Protein AF-A0A6I7NWK3-F1 (afdb_monomer_lite)

Foldseek 3Di:
DDPPPPPPDDQDPVNQVVLQVQLLVCLVPDPQFPPSVFWHWDFDPPPFREIEIEGETEHDCNLVVSVVSCPVSPDPSYHYHYRYDYD

Sequence (87 aa):
MGKLSVQKKAWGDDDKEQAITTILDAIKQDPIIESSSNISVTFDDAEKKELHVIGKVTGPGSKSRLREILEQNTPSDVEIHDETVVG

Secondary structure (DSSP, 8-state):
---------PPPHHHHHHHHHHHHHHHHH-TT-BTGGGEEEEEE-SSS-EEEEEEEEBSTTHHHHHHHHHHHHS-TTSEEEE--EE-

Radius of gyration: 14.43 Å; chains: 1; bounding box: 29×36×42 Å

pLDDT: mean 80.74, std 12.84, range [45.78, 91.62]

Structure (mmCIF, N/CA/C/O backbone):
data_AF-A0A6I7NWK3-F1
#
_entry.id   AF-A0A6I7NWK3-F1
#
loop_
_atom_site.group_PDB
_atom_site.id
_atom_site.type_symbol
_atom_site.label_atom_id
_atom_site.label_alt_id
_atom_site.label_comp_id
_atom_site.label_asym_id
_atom_site.label_entity_id
_atom_site.label_seq_id
_atom_site.pdbx_PDB_ins_code
_atom_site.Cartn_x
_atom_site.Cartn_y
_atom_site.Cartn_z
_atom_site.occupancy
_atom_site.B_iso_or_equiv
_atom_site.auth_seq_id
_atom_site.auth_comp_id
_atom_site.auth_asym_id
_atom_site.auth_atom_id
_atom_site.pdbx_PDB_model_num
ATOM 1 N N . MET A 1 1 ? 7.168 24.715 -31.050 1.00 48.59 1 MET A N 1
ATOM 2 C CA . MET A 1 1 ? 6.385 23.996 -30.021 1.00 48.59 1 MET A CA 1
ATOM 3 C C . MET A 1 1 ? 6.738 22.519 -30.125 1.00 48.59 1 MET A C 1
ATOM 5 O O . MET A 1 1 ? 6.280 21.859 -31.047 1.00 48.59 1 MET A O 1
ATOM 9 N N . GLY A 1 2 ? 7.662 22.038 -29.290 1.00 45.88 2 GLY A N 1
ATOM 10 C CA . GLY A 1 2 ? 8.086 20.635 -29.303 1.00 45.88 2 GLY A CA 1
ATOM 11 C C . GLY A 1 2 ? 7.066 19.773 -28.565 1.00 45.88 2 GLY A C 1
ATOM 12 O O . GLY A 1 2 ? 6.682 20.116 -27.450 1.00 45.88 2 GLY A O 1
ATOM 13 N N . LYS A 1 3 ? 6.608 18.684 -29.190 1.00 52.47 3 LYS A N 1
ATOM 14 C CA . LYS A 1 3 ? 5.801 17.654 -28.526 1.00 52.47 3 LYS A CA 1
ATOM 15 C C . LYS A 1 3 ? 6.611 17.103 -27.347 1.00 52.47 3 LYS A C 1
ATOM 17 O O . LYS A 1 3 ? 7.616 16.434 -27.572 1.00 52.47 3 LYS A O 1
ATOM 22 N N . LEU A 1 4 ? 6.189 17.381 -26.112 1.00 45.78 4 LEU A N 1
ATOM 23 C CA . LEU A 1 4 ? 6.630 16.603 -24.957 1.00 45.78 4 LEU A CA 1
ATOM 24 C C . LEU A 1 4 ? 5.989 15.221 -25.077 1.00 45.78 4 LEU A C 1
ATOM 26 O O . LEU A 1 4 ? 4.864 14.990 -24.641 1.00 45.78 4 LEU A O 1
ATOM 30 N N . SER A 1 5 ? 6.702 14.309 -25.724 1.00 50.50 5 SER A N 1
ATOM 31 C CA . SER A 1 5 ? 6.447 12.885 -25.579 1.00 50.50 5 SER A CA 1
ATOM 32 C C . SER A 1 5 ? 6.837 12.520 -24.150 1.00 50.50 5 SER A C 1
ATOM 34 O O . SER A 1 5 ? 8.016 12.324 -23.863 1.00 50.50 5 SER A O 1
ATOM 36 N N . VAL A 1 6 ? 5.866 12.476 -23.237 1.00 49.31 6 VAL A N 1
ATOM 37 C CA . VAL A 1 6 ? 6.031 11.764 -21.966 1.00 49.31 6 VAL A CA 1
ATOM 38 C C . VAL A 1 6 ? 6.252 10.297 -22.322 1.00 49.31 6 VAL A C 1
ATOM 40 O O . VAL A 1 6 ? 5.313 9.552 -22.594 1.00 49.31 6 VAL A O 1
ATOM 43 N N . GLN A 1 7 ? 7.523 9.911 -22.446 1.00 48.75 7 GLN A N 1
ATOM 44 C CA . GLN A 1 7 ? 7.921 8.514 -22.532 1.00 48.75 7 GLN A CA 1
ATOM 45 C C . GLN A 1 7 ? 7.342 7.843 -21.287 1.00 48.75 7 GLN A C 1
ATOM 47 O O . GLN A 1 7 ? 7.701 8.219 -20.171 1.00 48.75 7 GLN A O 1
ATOM 52 N N . LYS A 1 8 ? 6.407 6.904 -21.467 1.00 49.50 8 LYS A N 1
ATOM 53 C CA . LYS A 1 8 ? 5.980 6.008 -20.392 1.00 49.50 8 LYS A CA 1
ATOM 54 C C . LYS A 1 8 ? 7.218 5.209 -19.978 1.00 49.50 8 LYS A C 1
ATOM 56 O O . LYS A 1 8 ? 7.562 4.226 -20.628 1.00 49.50 8 LYS A O 1
ATOM 61 N N . LYS A 1 9 ? 7.948 5.701 -18.977 1.00 51.00 9 LYS A N 1
ATOM 62 C CA . LYS A 1 9 ? 9.104 5.011 -18.410 1.00 51.00 9 LYS A CA 1
ATOM 63 C C . LYS A 1 9 ? 8.553 3.780 -17.695 1.00 51.00 9 LYS A C 1
ATOM 65 O O . LYS A 1 9 ? 7.751 3.921 -16.777 1.00 51.00 9 LYS A O 1
ATOM 70 N N . ALA A 1 10 ? 8.915 2.592 -18.169 1.00 62.22 10 ALA A N 1
ATOM 71 C CA . ALA A 1 10 ? 8.663 1.370 -17.420 1.00 62.22 10 ALA A CA 1
ATOM 72 C C . ALA A 1 10 ? 9.394 1.475 -16.072 1.00 62.22 10 ALA A C 1
ATOM 74 O O . ALA A 1 10 ? 10.527 1.957 -16.045 1.00 62.22 10 ALA A O 1
ATOM 75 N N . TRP A 1 11 ? 8.746 1.073 -14.977 1.00 70.56 11 TRP A N 1
ATOM 76 C CA . TRP A 1 11 ? 9.426 0.923 -13.692 1.00 70.56 11 TRP A CA 1
ATOM 77 C C . TRP A 1 11 ? 10.555 -0.097 -13.844 1.00 70.56 11 TRP A C 1
ATOM 79 O O . TRP A 1 11 ? 10.296 -1.247 -14.200 1.00 70.56 11 TRP A O 1
ATOM 89 N N . GLY A 1 12 ? 11.796 0.337 -13.618 1.00 71.19 12 GLY A N 1
ATOM 90 C CA . GLY A 1 12 ? 12.904 -0.588 -13.395 1.00 71.19 12 GLY A CA 1
ATOM 91 C C . GLY A 1 12 ? 12.797 -1.216 -12.006 1.00 71.19 12 GLY A C 1
ATOM 92 O O . GLY A 1 12 ? 12.032 -0.731 -11.173 1.00 71.19 12 GLY A O 1
ATOM 93 N N . ASP A 1 13 ? 13.559 -2.275 -11.739 1.00 71.50 13 ASP A N 1
ATOM 94 C CA . ASP A 1 13 ? 13.549 -2.941 -10.429 1.00 71.50 13 ASP A CA 1
ATOM 95 C C . ASP A 1 13 ? 13.848 -1.987 -9.261 1.00 71.50 13 ASP A C 1
ATOM 97 O O . ASP A 1 13 ? 13.111 -1.990 -8.276 1.00 71.50 13 ASP A O 1
ATOM 101 N N . ASP A 1 14 ? 14.792 -1.055 -9.429 1.00 78.19 14 ASP A N 1
ATOM 102 C CA . ASP A 1 14 ? 15.057 0.008 -8.449 1.00 78.19 14 ASP A CA 1
ATOM 103 C C . ASP A 1 14 ? 13.845 0.933 -8.209 1.00 78.19 14 ASP A C 1
ATOM 105 O O . ASP A 1 14 ? 13.569 1.325 -7.074 1.00 78.19 14 ASP A O 1
ATOM 109 N N . ASP A 1 15 ? 13.091 1.281 -9.263 1.00 79.06 15 ASP A N 1
ATOM 110 C CA . ASP A 1 15 ? 11.899 2.131 -9.134 1.00 79.06 15 ASP A CA 1
ATOM 111 C C . ASP A 1 15 ? 10.788 1.396 -8.349 1.00 79.06 15 ASP A C 1
ATOM 113 O O . ASP A 1 15 ? 10.063 2.027 -7.577 1.00 79.06 15 ASP A O 1
ATOM 117 N N . LYS A 1 16 ? 10.677 0.065 -8.503 1.00 78.56 16 LYS A N 1
ATOM 118 C CA . LYS A 1 16 ? 9.704 -0.776 -7.780 1.00 78.56 16 LYS A CA 1
ATOM 119 C C . LYS A 1 16 ? 10.036 -0.843 -6.291 1.00 78.56 16 LYS A C 1
ATOM 121 O O . LYS A 1 16 ? 9.163 -0.600 -5.461 1.00 78.56 16 LYS A O 1
ATOM 126 N N . GLU A 1 17 ? 11.289 -1.135 -5.941 1.00 83.44 17 GLU A N 1
ATOM 127 C CA . GLU A 1 17 ? 11.731 -1.196 -4.540 1.00 83.44 17 GLU A CA 1
ATOM 128 C C . GLU A 1 17 ? 11.561 0.156 -3.836 1.00 83.44 17 GLU A C 1
ATOM 130 O O . GLU A 1 17 ? 11.072 0.228 -2.699 1.00 83.44 17 GLU A O 1
ATOM 135 N N . GLN A 1 18 ? 11.893 1.246 -4.535 1.00 85.19 18 GLN A N 1
ATOM 136 C CA . GLN A 1 18 ? 11.666 2.606 -4.056 1.00 85.19 18 GLN A CA 1
ATOM 137 C C . GLN A 1 18 ? 10.171 2.863 -3.824 1.00 85.19 18 GLN A C 1
ATOM 139 O O . GLN A 1 18 ? 9.801 3.358 -2.759 1.00 85.19 18 GLN A O 1
ATOM 144 N N . ALA A 1 19 ? 9.309 2.490 -4.773 1.00 83.62 19 ALA A N 1
ATOM 145 C CA . ALA A 1 19 ? 7.869 2.686 -4.658 1.00 83.62 19 ALA A CA 1
ATOM 146 C C . ALA A 1 19 ? 7.258 1.886 -3.503 1.00 83.62 19 ALA A C 1
ATOM 148 O O . ALA A 1 19 ? 6.506 2.453 -2.714 1.00 83.62 19 ALA A O 1
ATOM 149 N N . ILE A 1 20 ? 7.626 0.609 -3.341 1.00 88.31 20 ILE A N 1
ATOM 150 C CA . ILE A 1 20 ? 7.199 -0.219 -2.200 1.00 88.31 20 ILE A CA 1
ATOM 151 C C . ILE A 1 20 ? 7.594 0.460 -0.886 1.00 88.31 20 ILE A C 1
ATOM 153 O O . ILE A 1 20 ? 6.779 0.565 0.030 1.00 88.31 20 ILE A O 1
ATOM 157 N N . THR A 1 21 ? 8.827 0.962 -0.804 1.00 90.12 21 THR A N 1
ATOM 158 C CA . THR A 1 21 ? 9.323 1.660 0.387 1.00 90.12 21 THR A CA 1
ATOM 159 C C . THR A 1 21 ? 8.520 2.928 0.667 1.00 90.12 21 THR A C 1
ATOM 161 O O . THR A 1 21 ? 8.089 3.137 1.799 1.00 90.12 21 THR A O 1
ATOM 164 N N . THR A 1 22 ? 8.264 3.752 -0.353 1.00 89.94 22 THR A N 1
ATOM 165 C CA . THR A 1 22 ? 7.457 4.975 -0.235 1.00 89.94 22 THR A CA 1
ATOM 166 C C . THR A 1 22 ? 6.022 4.673 0.181 1.00 89.94 22 THR A C 1
ATOM 168 O O . THR A 1 22 ? 5.489 5.343 1.062 1.00 89.94 22 THR A O 1
ATOM 171 N N . ILE A 1 23 ? 5.408 3.642 -0.399 1.00 90.62 23 ILE A N 1
ATOM 172 C CA . ILE A 1 23 ? 4.062 3.189 -0.048 1.00 90.62 23 ILE A CA 1
ATOM 173 C C . ILE A 1 23 ? 4.024 2.748 1.416 1.00 90.62 23 ILE A C 1
ATOM 175 O O . ILE A 1 23 ? 3.187 3.225 2.176 1.00 90.62 23 ILE A O 1
ATOM 179 N N . LEU A 1 24 ? 4.937 1.868 1.835 1.00 90.25 24 LEU A N 1
ATOM 180 C CA . LEU A 1 24 ? 4.991 1.380 3.213 1.00 90.25 24 LEU A CA 1
ATOM 181 C C . LEU A 1 24 ? 5.237 2.510 4.217 1.00 90.25 24 LEU A C 1
ATOM 183 O O . LEU A 1 24 ? 4.658 2.489 5.301 1.00 90.25 24 LEU A O 1
ATOM 187 N N . ASP A 1 25 ? 6.076 3.487 3.875 1.00 91.25 25 ASP A N 1
ATOM 188 C CA . ASP A 1 25 ? 6.311 4.661 4.717 1.00 91.25 25 ASP A CA 1
ATOM 189 C C . ASP A 1 25 ? 5.054 5.535 4.822 1.00 91.25 25 ASP A C 1
ATOM 191 O O . ASP A 1 25 ? 4.620 5.844 5.931 1.00 91.25 25 ASP A O 1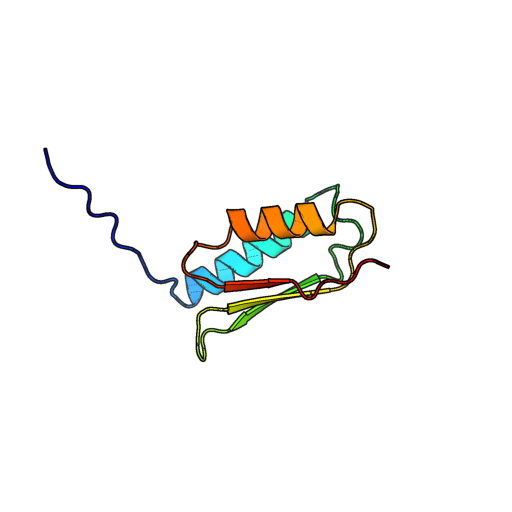
ATOM 195 N N . ALA A 1 26 ? 4.396 5.830 3.697 1.00 90.56 26 ALA A N 1
ATOM 196 C CA . ALA A 1 26 ? 3.147 6.587 3.671 1.00 90.56 26 ALA A CA 1
ATOM 197 C C . ALA A 1 26 ? 2.050 5.905 4.502 1.00 90.56 26 ALA A C 1
ATOM 199 O O . ALA A 1 26 ? 1.379 6.561 5.291 1.00 90.56 26 ALA A O 1
ATOM 200 N N . ILE A 1 27 ? 1.913 4.582 4.389 1.00 89.56 27 ILE A N 1
ATOM 201 C CA . ILE A 1 27 ? 0.968 3.784 5.178 1.00 89.56 27 ILE A CA 1
ATOM 202 C C . ILE A 1 27 ? 1.290 3.862 6.678 1.00 89.56 27 ILE A C 1
ATOM 204 O O . ILE A 1 27 ? 0.382 3.988 7.496 1.00 89.56 27 ILE A O 1
ATOM 208 N N . LYS A 1 28 ? 2.571 3.782 7.061 1.00 88.31 28 LYS A N 1
ATOM 209 C CA . LYS A 1 28 ? 3.004 3.860 8.469 1.00 88.31 28 LYS A CA 1
ATOM 210 C C . LYS A 1 28 ? 2.818 5.247 9.074 1.00 88.31 28 LYS A C 1
ATOM 212 O O . LYS A 1 28 ? 2.562 5.351 10.270 1.00 88.31 28 LYS A O 1
ATOM 217 N N . GLN A 1 29 ? 2.980 6.292 8.268 1.00 89.06 29 GLN A N 1
ATOM 218 C CA . GLN A 1 29 ? 2.796 7.679 8.688 1.00 89.06 29 GLN A CA 1
ATOM 219 C C . GLN A 1 29 ? 1.327 8.110 8.679 1.00 89.06 29 GLN A C 1
ATOM 221 O O . GLN A 1 29 ? 0.997 9.134 9.280 1.00 89.06 29 GLN A O 1
ATOM 226 N N . ASP A 1 30 ? 0.447 7.357 8.015 1.00 87.75 30 ASP A N 1
ATOM 227 C CA . ASP A 1 30 ? -0.955 7.723 7.896 1.00 87.75 30 ASP A CA 1
ATOM 228 C C . ASP A 1 30 ? -1.728 7.445 9.201 1.00 87.75 30 ASP A C 1
ATOM 230 O O . ASP A 1 30 ? -1.844 6.293 9.625 1.00 87.75 30 ASP A O 1
ATOM 234 N N . PRO A 1 31 ? -2.306 8.477 9.843 1.00 86.31 31 PRO A N 1
ATOM 235 C CA . PRO A 1 31 ? -3.002 8.320 11.118 1.00 86.31 31 PRO A CA 1
ATOM 236 C C . PRO A 1 31 ? -4.360 7.609 10.996 1.00 86.31 31 PRO A C 1
ATOM 238 O O . PRO A 1 31 ? -4.947 7.267 12.019 1.00 86.31 31 PRO A O 1
ATOM 241 N N . ILE A 1 32 ? -4.888 7.413 9.781 1.00 87.25 32 ILE A N 1
ATOM 242 C CA . ILE A 1 32 ? -6.158 6.710 9.530 1.00 87.25 3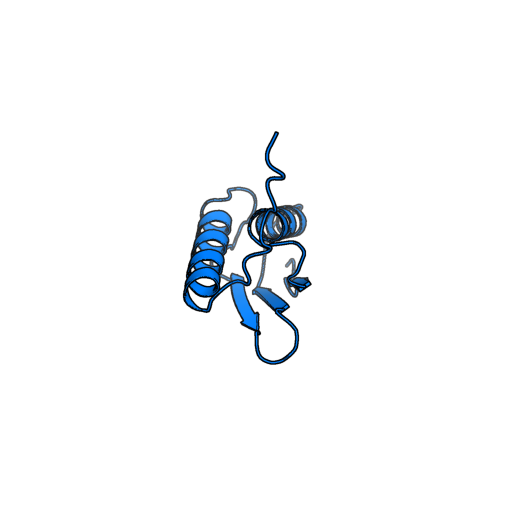2 ILE A CA 1
ATOM 243 C C . ILE A 1 32 ? -5.917 5.199 9.426 1.00 87.25 32 ILE A C 1
ATOM 245 O O . ILE A 1 32 ? -6.809 4.399 9.722 1.00 87.25 32 ILE A O 1
ATOM 249 N N . ILE A 1 33 ? -4.727 4.781 8.991 1.00 86.31 33 ILE A N 1
ATOM 250 C CA . ILE A 1 33 ? -4.378 3.365 8.864 1.00 86.31 33 ILE A CA 1
ATOM 251 C C . ILE A 1 33 ? -3.832 2.861 10.199 1.00 86.31 33 ILE A C 1
ATOM 253 O O . ILE A 1 33 ? -2.625 2.791 10.433 1.00 86.31 33 ILE A O 1
ATOM 257 N N . GLU A 1 34 ? -4.740 2.460 11.086 1.00 78.06 34 GLU A N 1
ATOM 258 C CA . GLU A 1 34 ? -4.342 1.773 12.308 1.00 78.06 34 GLU A CA 1
ATOM 259 C C . GLU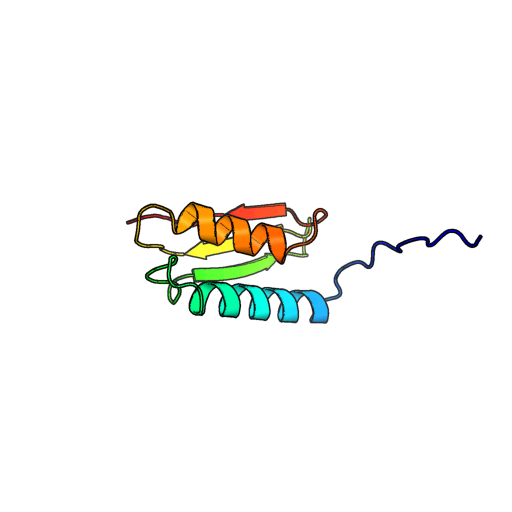 A 1 34 ? -3.858 0.348 11.978 1.00 78.06 34 GLU A C 1
ATOM 261 O O . GLU A 1 34 ? -4.354 -0.313 11.061 1.00 78.06 34 GLU A O 1
ATOM 266 N N . SER A 1 35 ? -2.880 -0.145 12.743 1.00 80.06 35 SER A N 1
ATOM 267 C CA . SER A 1 35 ? -2.208 -1.436 12.504 1.00 80.06 35 SER A CA 1
ATOM 268 C C . SER A 1 35 ? -1.430 -1.537 11.180 1.00 80.06 35 SER A C 1
ATOM 270 O O . SER A 1 35 ? -1.181 -2.642 10.695 1.00 80.06 35 SER A O 1
ATOM 272 N N . SER A 1 36 ? -0.960 -0.409 10.636 1.00 76.94 36 SER A N 1
ATOM 273 C CA . SER A 1 36 ? -0.117 -0.330 9.429 1.00 76.94 36 SER A CA 1
ATOM 274 C C . SER A 1 36 ? 1.116 -1.246 9.437 1.00 76.94 36 SER A C 1
ATOM 276 O O . SER A 1 36 ? 1.568 -1.694 8.386 1.00 76.94 36 SER A O 1
ATOM 278 N N . SER A 1 37 ? 1.634 -1.595 10.616 1.00 79.50 37 SER A N 1
ATOM 279 C CA . SER A 1 37 ? 2.743 -2.543 10.797 1.00 79.50 37 SER A CA 1
ATOM 280 C C . SER A 1 37 ? 2.451 -3.971 10.317 1.00 79.50 37 SER A C 1
ATOM 282 O O . SER A 1 37 ? 3.391 -4.732 10.110 1.00 79.50 37 SER A O 1
ATOM 284 N N . ASN A 1 38 ? 1.178 -4.342 10.147 1.00 85.00 38 ASN A N 1
ATOM 285 C CA . ASN A 1 38 ? 0.756 -5.662 9.665 1.00 85.00 38 ASN A CA 1
ATOM 286 C C . ASN A 1 38 ? 0.505 -5.691 8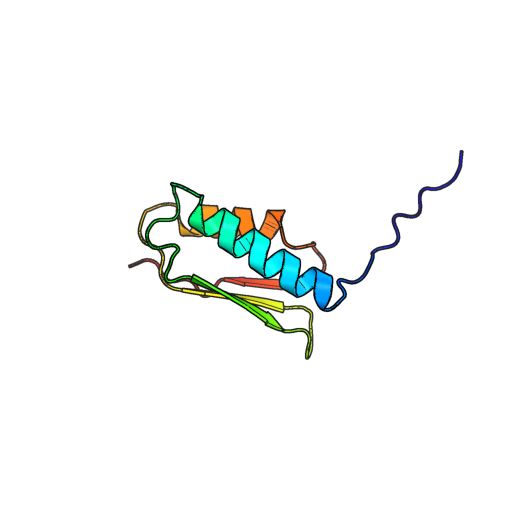.150 1.00 85.00 38 ASN A C 1
ATOM 288 O O . ASN A 1 38 ? -0.094 -6.647 7.659 1.00 85.00 38 ASN A O 1
ATOM 292 N N . ILE A 1 39 ? 0.888 -4.636 7.428 1.00 88.44 39 ILE A N 1
ATOM 293 C CA . ILE A 1 39 ? 0.721 -4.536 5.980 1.00 88.44 39 ILE A CA 1
ATOM 294 C C . ILE A 1 39 ? 2.049 -4.858 5.302 1.00 88.44 39 ILE A C 1
ATOM 296 O O . ILE A 1 39 ? 3.073 -4.222 5.554 1.00 88.44 39 ILE A O 1
ATOM 300 N N . SER A 1 40 ? 2.003 -5.835 4.408 1.00 90.12 40 SER A N 1
ATOM 301 C CA . SER A 1 40 ? 3.053 -6.171 3.461 1.00 90.12 40 SER A CA 1
ATOM 302 C C . SER A 1 40 ? 2.626 -5.739 2.067 1.00 90.12 40 SER A C 1
ATOM 304 O O . SER A 1 40 ? 1.508 -6.000 1.630 1.00 90.12 40 SER A O 1
ATOM 306 N N . VAL A 1 41 ? 3.546 -5.084 1.371 1.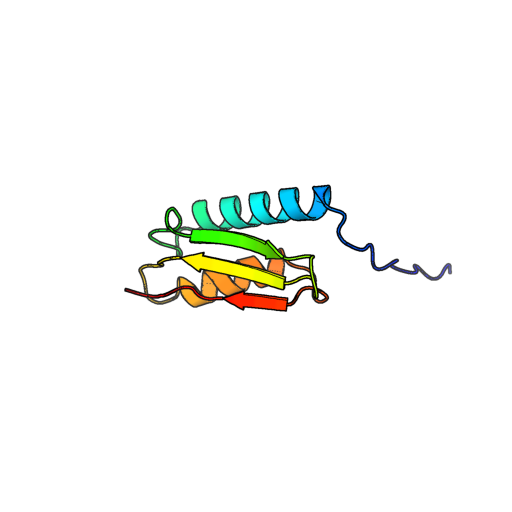00 89.88 41 VAL A N 1
ATOM 307 C CA . VAL A 1 41 ? 3.390 -4.663 -0.019 1.00 89.88 41 VAL A CA 1
ATOM 308 C C . VAL A 1 41 ? 4.465 -5.387 -0.814 1.00 89.88 41 VAL A C 1
ATOM 310 O O . VAL A 1 41 ? 5.629 -5.407 -0.412 1.00 89.88 41 VAL A O 1
ATOM 313 N N . THR A 1 42 ? 4.081 -6.032 -1.905 1.00 88.62 42 THR A N 1
ATOM 314 C CA . THR A 1 42 ? 4.983 -6.808 -2.758 1.00 88.62 42 THR A CA 1
ATOM 315 C C . THR A 1 42 ? 4.637 -6.530 -4.208 1.00 88.62 42 THR A C 1
ATOM 317 O O . THR A 1 42 ? 3.470 -6.359 -4.547 1.00 88.62 42 THR A O 1
ATOM 320 N N . PHE A 1 43 ? 5.651 -6.446 -5.060 1.00 85.56 43 PHE A N 1
ATOM 321 C CA . PHE A 1 43 ? 5.462 -6.231 -6.486 1.00 85.56 43 PHE A CA 1
ATOM 322 C C . PHE A 1 43 ? 5.825 -7.508 -7.237 1.00 85.56 43 PHE A C 1
ATOM 324 O O . PHE A 1 43 ? 6.936 -8.015 -7.076 1.00 85.56 43 PHE A O 1
ATOM 331 N N . ASP A 1 44 ? 4.898 -8.006 -8.044 1.00 82.94 44 ASP A N 1
ATOM 332 C CA . ASP A 1 44 ? 5.105 -9.126 -8.948 1.00 82.94 44 ASP A CA 1
ATOM 333 C C . ASP A 1 44 ? 5.282 -8.608 -10.381 1.00 82.94 44 ASP A C 1
ATOM 335 O O . ASP A 1 44 ? 4.376 -8.048 -11.001 1.00 82.94 44 ASP A O 1
ATOM 339 N N . ASP A 1 45 ? 6.497 -8.756 -10.904 1.00 72.62 45 ASP A N 1
ATOM 340 C CA . ASP A 1 45 ? 6.832 -8.401 -12.287 1.00 72.62 45 ASP A CA 1
ATOM 341 C C . ASP A 1 45 ? 6.862 -9.625 -13.212 1.00 72.62 45 ASP A C 1
ATOM 343 O O . ASP A 1 45 ? 7.171 -9.487 -14.394 1.00 72.62 45 ASP A O 1
ATOM 347 N N . ALA A 1 46 ? 6.587 -10.826 -12.688 1.00 65.50 46 ALA A N 1
ATOM 348 C CA . ALA A 1 46 ? 6.814 -12.070 -13.413 1.00 65.50 46 ALA A CA 1
ATOM 349 C C . ALA A 1 46 ? 5.850 -12.227 -14.595 1.00 65.50 46 ALA A C 1
ATOM 351 O O . ALA A 1 46 ? 6.238 -12.786 -15.622 1.00 65.50 46 ALA A O 1
ATOM 352 N N . GLU A 1 47 ? 4.624 -11.704 -14.479 1.00 58.22 47 GLU A N 1
ATOM 353 C CA . GLU A 1 47 ? 3.628 -11.818 -15.548 1.00 58.22 47 GLU A CA 1
ATOM 354 C C . GLU A 1 47 ? 2.980 -10.488 -15.960 1.00 58.22 47 GLU A C 1
ATOM 356 O O . GLU A 1 47 ? 2.760 -10.290 -17.161 1.00 58.22 47 GLU A O 1
ATOM 361 N N . LYS A 1 48 ? 2.652 -9.576 -15.024 1.00 66.56 48 LYS A N 1
ATOM 362 C CA . LYS A 1 48 ? 1.746 -8.447 -15.339 1.00 66.56 48 LYS A CA 1
ATOM 363 C C . LYS A 1 48 ? 1.971 -7.113 -14.622 1.00 66.56 48 LYS A C 1
ATOM 365 O O . LYS A 1 48 ? 1.143 -6.225 -14.805 1.00 66.56 48 LYS A O 1
ATOM 370 N N . LYS A 1 49 ? 3.085 -6.908 -13.908 1.00 82.31 49 LYS A N 1
ATOM 371 C CA . LYS A 1 49 ? 3.296 -5.699 -13.083 1.00 82.31 49 LYS A CA 1
ATOM 372 C C . LYS A 1 49 ? 2.140 -5.522 -12.096 1.00 82.31 49 LYS A C 1
ATOM 374 O O . LYS A 1 49 ? 1.345 -4.588 -12.196 1.00 82.31 49 LYS A O 1
ATOM 379 N N . GLU A 1 50 ? 2.028 -6.456 -11.170 1.00 88.06 50 GLU A N 1
ATOM 380 C CA . GLU A 1 50 ? 0.959 -6.512 -10.180 1.00 88.06 50 GLU A CA 1
ATOM 381 C C . GLU A 1 50 ? 1.514 -6.080 -8.817 1.00 88.06 50 GLU A C 1
ATOM 383 O O . GLU A 1 50 ? 2.553 -6.551 -8.360 1.00 88.06 50 GLU A O 1
ATOM 388 N N . LEU A 1 51 ? 0.837 -5.150 -8.147 1.00 88.94 51 LEU A N 1
ATOM 389 C CA . LEU A 1 51 ? 1.157 -4.737 -6.788 1.00 88.94 51 LEU A CA 1
ATOM 390 C C . LEU A 1 51 ? 0.204 -5.438 -5.823 1.00 88.94 51 LEU A C 1
ATOM 392 O O . LEU A 1 51 ? -0.975 -5.097 -5.740 1.00 88.94 51 LEU A O 1
ATOM 396 N N . HIS A 1 52 ? 0.731 -6.386 -5.061 1.00 91.00 52 HIS A N 1
ATOM 397 C CA . HIS A 1 52 ? -0.004 -7.122 -4.045 1.00 91.00 52 HIS A CA 1
ATOM 398 C C . HIS A 1 52 ? 0.151 -6.454 -2.687 1.00 91.00 52 HIS A C 1
ATOM 400 O O . HIS A 1 52 ? 1.261 -6.166 -2.232 1.00 91.00 52 HIS A O 1
ATOM 406 N N . VAL A 1 53 ? -0.975 -6.234 -2.016 1.00 90.44 53 VAL A N 1
ATOM 407 C CA . VAL A 1 53 ? -1.012 -5.644 -0.681 1.00 90.44 53 VAL A CA 1
ATOM 408 C C . VAL A 1 53 ? -1.801 -6.550 0.235 1.00 90.44 53 VAL A C 1
ATOM 410 O O . VAL A 1 53 ? -3.016 -6.683 0.118 1.00 90.44 53 VAL A O 1
ATOM 413 N N . ILE A 1 54 ? -1.089 -7.168 1.168 1.00 90.69 54 ILE A N 1
ATOM 414 C CA . ILE A 1 54 ? -1.624 -8.176 2.072 1.00 90.69 54 ILE A CA 1
ATOM 415 C C . ILE A 1 54 ? -1.408 -7.680 3.489 1.00 90.69 54 ILE A C 1
ATOM 417 O O . ILE A 1 54 ? -0.313 -7.267 3.861 1.00 90.69 54 ILE A O 1
ATOM 421 N N . GLY A 1 55 ? -2.448 -7.723 4.311 1.00 88.88 55 GLY A N 1
ATOM 422 C CA . GLY A 1 55 ? -2.310 -7.300 5.692 1.00 88.88 55 GLY A CA 1
ATOM 423 C C . GLY A 1 55 ? -3.621 -7.167 6.430 1.00 88.88 55 GLY A C 1
ATOM 424 O O . GLY A 1 55 ? -4.703 -7.416 5.893 1.00 88.88 55 GLY A O 1
ATOM 425 N N . LYS A 1 56 ? -3.508 -6.745 7.687 1.00 88.62 56 LYS A N 1
ATOM 426 C CA . LYS A 1 56 ? -4.658 -6.454 8.538 1.00 88.62 56 LYS A CA 1
ATOM 427 C C . LYS A 1 56 ? -4.685 -4.974 8.890 1.00 88.62 56 LYS A C 1
ATOM 429 O O . LYS A 1 56 ? -3.756 -4.483 9.525 1.00 88.62 56 LYS A O 1
ATOM 434 N N . VAL A 1 57 ? -5.773 -4.305 8.525 1.00 87.81 57 VAL A N 1
ATOM 435 C CA . VAL A 1 57 ? -6.071 -2.934 8.952 1.00 87.81 57 VAL A CA 1
ATOM 436 C C . VAL A 1 57 ? -7.160 -2.946 10.013 1.00 87.81 57 VAL A C 1
ATOM 438 O O . VAL A 1 57 ? -8.053 -3.796 10.006 1.00 87.81 57 VAL A O 1
ATOM 441 N N . THR A 1 58 ? -7.096 -1.992 10.927 1.00 83.81 58 THR A N 1
ATOM 442 C CA . THR A 1 58 ? -8.135 -1.764 11.933 1.00 83.81 58 THR A CA 1
ATOM 443 C C . THR A 1 58 ? -8.697 -0.368 11.724 1.00 83.81 58 THR A C 1
ATOM 445 O O . THR A 1 58 ? -7.929 0.556 11.502 1.00 83.81 58 THR A O 1
ATOM 448 N N . GLY A 1 59 ? -10.020 -0.222 11.766 1.00 76.44 59 GLY A N 1
ATOM 449 C CA . GLY A 1 59 ? -10.667 1.085 11.665 1.00 76.44 59 GLY A CA 1
ATOM 450 C C . GLY A 1 59 ? -11.563 1.264 10.427 1.00 76.44 59 GLY A C 1
ATOM 451 O O . GLY A 1 59 ? -11.268 0.771 9.330 1.00 76.44 59 GLY A O 1
ATOM 452 N N . PRO A 1 60 ? -12.699 1.969 10.580 1.00 75.00 60 PRO A N 1
ATOM 453 C CA . PRO A 1 60 ? -13.582 2.293 9.469 1.00 75.00 60 PRO A CA 1
ATOM 454 C C . PRO A 1 60 ? -12.927 3.371 8.594 1.00 75.00 60 PRO A C 1
ATOM 456 O O . PRO A 1 60 ? -12.850 4.533 8.973 1.00 75.00 60 PRO A O 1
ATOM 459 N N . GLY A 1 61 ? -12.454 2.980 7.410 1.00 84.81 61 GLY A N 1
ATOM 460 C CA . GLY A 1 61 ? -11.838 3.891 6.436 1.00 84.81 61 GLY A CA 1
ATOM 461 C C . GLY A 1 61 ? -10.364 3.613 6.148 1.00 84.81 61 GLY A C 1
ATOM 462 O O . GLY A 1 61 ? -9.870 4.053 5.113 1.00 84.81 61 GLY A O 1
ATOM 463 N N . SER A 1 62 ? -9.691 2.803 6.968 1.00 87.69 62 SER A N 1
ATOM 464 C CA . SER A 1 62 ? -8.288 2.423 6.754 1.00 87.69 62 SER A CA 1
ATOM 465 C C . SER A 1 62 ? -8.091 1.697 5.426 1.00 87.69 62 SER A C 1
ATOM 467 O O . SER A 1 62 ? -7.129 1.967 4.720 1.00 87.69 62 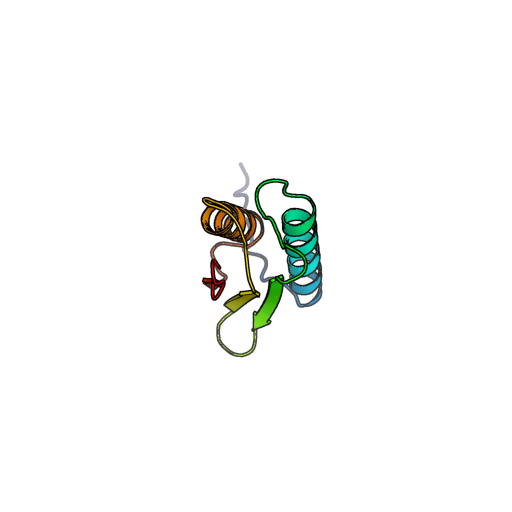SER A O 1
ATOM 469 N N . LYS A 1 63 ? -9.052 0.850 5.028 1.00 87.44 63 LYS A N 1
ATOM 470 C CA . LYS A 1 63 ? -9.036 0.174 3.723 1.00 87.44 63 LYS A CA 1
ATOM 471 C C . LYS A 1 63 ? -9.137 1.156 2.549 1.00 87.44 63 LYS A C 1
ATOM 473 O O . LYS A 1 63 ? -8.366 1.062 1.601 1.00 87.44 63 LYS A O 1
ATOM 478 N N . SER A 1 64 ? -10.045 2.132 2.626 1.00 90.31 64 SER A N 1
ATOM 479 C CA . SER A 1 64 ? -10.167 3.168 1.589 1.00 90.31 64 SER A CA 1
ATOM 480 C C . SER A 1 64 ? -8.920 4.042 1.513 1.00 90.31 64 SER A C 1
ATOM 482 O O . SER A 1 64 ? -8.440 4.325 0.421 1.00 90.31 64 SER A O 1
ATOM 484 N N . ARG A 1 65 ? -8.374 4.445 2.665 1.00 90.75 65 ARG A N 1
ATOM 485 C CA . ARG A 1 65 ? -7.175 5.281 2.717 1.00 90.75 65 ARG A CA 1
ATOM 486 C C . ARG A 1 65 ? -5.941 4.546 2.204 1.00 90.75 65 ARG A C 1
ATOM 488 O O . ARG A 1 65 ? -5.181 5.118 1.433 1.00 90.75 65 ARG A O 1
ATOM 495 N N . LEU A 1 66 ? -5.783 3.277 2.578 1.00 90.25 66 LEU A N 1
ATOM 496 C CA . LEU A 1 66 ? -4.738 2.405 2.053 1.00 90.25 66 LEU A CA 1
ATOM 497 C C . LEU A 1 66 ? -4.801 2.356 0.529 1.00 90.25 66 LEU A C 1
ATOM 499 O O . LEU A 1 66 ? -3.806 2.629 -0.133 1.00 90.25 66 LEU A O 1
ATOM 503 N N . ARG A 1 67 ? -5.983 2.075 -0.024 1.00 90.12 67 ARG A N 1
ATOM 504 C CA . ARG A 1 67 ? -6.184 2.022 -1.472 1.00 90.12 67 ARG A CA 1
ATOM 505 C C . ARG A 1 67 ? -5.823 3.338 -2.160 1.00 90.12 67 ARG A C 1
ATOM 507 O O . ARG A 1 67 ? -5.136 3.312 -3.172 1.00 90.12 67 ARG A O 1
ATOM 514 N N . GLU A 1 68 ? -6.196 4.471 -1.574 1.00 91.62 68 GLU A N 1
ATOM 515 C CA . GLU A 1 68 ? -5.844 5.787 -2.109 1.00 91.62 68 GLU A CA 1
ATOM 516 C C . GLU A 1 68 ? -4.323 6.021 -2.139 1.00 91.62 68 GLU A C 1
ATOM 518 O O . GLU A 1 68 ? -3.796 6.498 -3.142 1.00 91.62 68 GLU A O 1
ATOM 523 N N . ILE A 1 69 ? -3.600 5.641 -1.078 1.00 91.19 69 ILE A N 1
ATOM 524 C CA . ILE A 1 69 ? -2.129 5.723 -1.040 1.00 91.19 69 ILE A CA 1
ATOM 525 C C . ILE A 1 69 ? -1.519 4.850 -2.138 1.00 91.19 69 ILE A C 1
ATOM 527 O O . ILE A 1 69 ? -0.596 5.291 -2.826 1.00 91.19 69 ILE A O 1
ATOM 531 N N . LEU A 1 70 ? -2.038 3.635 -2.326 1.00 90.50 70 LEU A N 1
ATOM 532 C CA . LEU A 1 70 ? -1.573 2.737 -3.378 1.00 90.50 70 LEU A CA 1
ATOM 533 C C . LEU A 1 70 ? -1.788 3.360 -4.754 1.00 90.50 70 LEU A C 1
ATOM 535 O O . LEU A 1 70 ? -0.830 3.482 -5.505 1.00 90.50 70 LEU A O 1
ATOM 539 N N . GLU A 1 71 ? -2.993 3.838 -5.061 1.00 89.88 71 GLU A N 1
ATOM 540 C CA . GLU A 1 71 ? -3.315 4.452 -6.356 1.00 89.88 71 GLU A CA 1
ATOM 541 C C . GLU A 1 71 ? -2.513 5.737 -6.635 1.00 89.88 71 GLU A C 1
ATOM 543 O O . GLU A 1 71 ? -2.189 6.020 -7.785 1.00 89.88 71 GLU A O 1
ATOM 548 N N . GLN A 1 72 ? -2.151 6.509 -5.605 1.00 88.81 72 GLN A N 1
ATOM 549 C CA . GLN A 1 72 ? -1.337 7.724 -5.763 1.00 88.81 72 GLN A CA 1
ATOM 550 C C . GLN A 1 72 ? 0.145 7.436 -6.024 1.00 88.81 72 GLN A C 1
ATOM 552 O O . GLN A 1 72 ? 0.809 8.212 -6.712 1.00 88.81 72 GLN A O 1
ATOM 557 N N . ASN A 1 73 ? 0.669 6.347 -5.461 1.00 86.75 73 ASN A N 1
ATOM 558 C CA . ASN A 1 73 ? 2.087 5.988 -5.555 1.00 86.75 73 ASN A CA 1
ATOM 559 C C . ASN A 1 73 ? 2.363 4.910 -6.610 1.00 86.75 73 ASN A C 1
ATOM 561 O O . ASN A 1 73 ? 3.521 4.614 -6.902 1.00 86.75 73 ASN A O 1
ATOM 565 N N . THR A 1 74 ? 1.312 4.346 -7.198 1.00 85.81 74 THR A N 1
ATOM 566 C CA . THR A 1 74 ? 1.392 3.271 -8.182 1.00 85.81 74 THR A CA 1
ATOM 567 C C . THR A 1 74 ? 0.926 3.785 -9.543 1.00 85.81 74 THR A C 1
ATOM 569 O O . THR A 1 74 ? -0.173 4.328 -9.658 1.00 85.81 74 THR A O 1
ATOM 572 N N . PRO A 1 75 ? 1.739 3.659 -10.602 1.00 82.25 75 PRO A N 1
ATOM 573 C CA . PRO A 1 75 ? 1.368 4.134 -11.925 1.00 82.25 75 PRO A CA 1
ATOM 574 C C . PRO A 1 75 ? 0.204 3.320 -12.494 1.00 82.25 75 PRO A C 1
ATOM 576 O O . PRO A 1 75 ? 0.090 2.125 -12.260 1.00 82.25 75 PRO A O 1
ATOM 579 N N . SER A 1 76 ? -0.613 3.945 -13.344 1.00 80.25 76 SER A N 1
ATOM 580 C CA . SER A 1 76 ? -1.831 3.337 -13.911 1.00 80.25 76 SER A CA 1
ATOM 581 C C . SER A 1 76 ? -1.610 2.124 -14.834 1.00 80.25 76 SER A C 1
ATOM 583 O O . SER A 1 76 ? -2.575 1.597 -15.375 1.00 80.25 76 SER A O 1
ATOM 585 N N . ASP A 1 77 ? -0.358 1.741 -15.090 1.00 81.06 77 ASP A N 1
ATOM 586 C CA . ASP A 1 77 ? 0.028 0.548 -15.864 1.00 81.06 77 ASP A CA 1
ATOM 587 C C . ASP A 1 77 ? 0.211 -0.690 -14.964 1.00 81.06 77 ASP A C 1
ATOM 589 O O . ASP A 1 77 ? 0.425 -1.778 -15.482 1.00 81.06 77 ASP A O 1
ATOM 593 N N . VAL A 1 78 ? 0.166 -0.508 -13.639 1.00 85.12 78 VAL A N 1
ATOM 594 C CA . VAL A 1 78 ? 0.324 -1.550 -12.617 1.00 85.12 78 VAL A CA 1
ATOM 595 C C . VAL A 1 78 ? -1.050 -1.887 -12.044 1.00 85.12 78 VAL A C 1
ATOM 597 O O . VAL A 1 78 ? -1.807 -0.989 -11.666 1.00 85.12 78 VAL A O 1
ATOM 600 N N . GLU A 1 79 ? -1.376 -3.174 -11.966 1.00 89.06 79 GLU A N 1
ATOM 601 C CA . GLU A 1 79 ? -2.634 -3.642 -11.377 1.00 89.06 79 GLU A CA 1
ATOM 602 C C . GLU A 1 79 ? -2.481 -3.786 -9.858 1.00 89.06 79 GLU A C 1
ATOM 604 O O . GLU A 1 79 ? -1.506 -4.352 -9.375 1.00 89.06 79 GLU A O 1
ATOM 609 N N . ILE A 1 80 ? -3.415 -3.232 -9.082 1.00 90.25 80 ILE A N 1
ATOM 610 C CA . ILE A 1 80 ? -3.328 -3.213 -7.614 1.00 90.25 80 ILE A CA 1
ATOM 611 C C . ILE A 1 80 ? -4.265 -4.276 -7.035 1.00 90.25 80 ILE A C 1
ATOM 613 O O . ILE A 1 80 ? -5.490 -4.153 -7.126 1.00 90.25 80 ILE A O 1
ATOM 617 N N . HIS A 1 81 ? -3.688 -5.276 -6.372 1.00 90.81 81 HIS A N 1
ATOM 618 C CA . HIS A 1 81 ? -4.389 -6.341 -5.658 1.00 90.81 81 HIS A CA 1
ATOM 619 C C . HIS A 1 81 ? -4.398 -6.050 -4.157 1.00 90.81 81 HIS A C 1
ATOM 621 O O . HIS A 1 81 ? -3.453 -6.343 -3.428 1.00 90.81 81 HIS A O 1
ATOM 627 N N . ASP A 1 82 ? -5.493 -5.452 -3.692 1.00 89.31 82 ASP A N 1
ATOM 628 C CA . ASP A 1 82 ? -5.733 -5.195 -2.272 1.00 89.31 82 ASP A CA 1
ATOM 629 C C . ASP A 1 82 ? -6.394 -6.411 -1.597 1.00 89.31 82 ASP A C 1
ATOM 631 O O . ASP A 1 82 ? -7.611 -6.608 -1.658 1.00 89.31 82 ASP A O 1
ATOM 635 N N . GLU A 1 83 ? -5.579 -7.221 -0.927 1.00 89.31 83 GLU A N 1
ATOM 636 C CA . GLU A 1 83 ? -5.976 -8.405 -0.155 1.00 89.31 83 GLU A CA 1
ATOM 637 C C . GLU A 1 83 ? -6.087 -8.099 1.348 1.00 89.31 83 GLU A C 1
ATOM 639 O O . GLU A 1 83 ? -6.112 -9.000 2.192 1.00 89.31 83 GLU A O 1
ATOM 644 N N . THR A 1 84 ? -6.163 -6.818 1.720 1.00 88.06 84 THR A N 1
ATOM 645 C CA . THR A 1 84 ? -6.260 -6.441 3.127 1.00 88.06 84 THR A CA 1
ATOM 646 C C . THR A 1 84 ? -7.616 -6.769 3.740 1.00 88.06 84 THR A C 1
ATOM 648 O O . THR A 1 84 ? -8.693 -6.564 3.155 1.00 88.06 84 THR A O 1
ATOM 651 N N . VAL A 1 85 ? -7.560 -7.257 4.979 1.00 85.44 85 VAL A N 1
ATOM 652 C CA . VAL A 1 85 ? -8.736 -7.574 5.791 1.00 85.44 85 VAL A CA 1
ATOM 653 C C . VAL A 1 85 ? -8.907 -6.549 6.905 1.00 85.44 85 VAL A C 1
ATOM 655 O O . VAL A 1 85 ? -7.944 -6.134 7.551 1.00 85.44 85 VAL A O 1
ATOM 658 N N . VAL A 1 86 ? -10.158 -6.153 7.135 1.00 84.06 86 VAL A N 1
ATOM 659 C CA . VAL A 1 86 ? -10.547 -5.354 8.300 1.00 84.06 86 VAL A CA 1
ATOM 660 C C . VAL A 1 86 ? -10.915 -6.327 9.412 1.00 84.06 86 VAL A C 1
ATOM 662 O O . VAL A 1 86 ? -11.701 -7.245 9.171 1.00 84.06 86 VAL A O 1
ATOM 665 N N . GLY A 1 87 ? -10.377 -6.151 10.617 1.00 72.62 87 GLY A N 1
ATOM 666 C CA . GLY A 1 87 ? -10.820 -6.955 11.759 1.00 72.62 87 GLY A CA 1
ATOM 667 C C . GLY A 1 87 ? -10.527 -6.328 13.093 1.00 72.62 87 GLY A C 1
ATOM 668 O O . GLY A 1 87 ? -10.668 -5.095 13.197 1.00 72.62 87 GLY A O 1
#